Protein AF-A0A2E9MKR4-F1 (afdb_monomer_lite)

Radius of gyration: 16.64 Å; chains: 1; bounding box: 33×15×50 Å

Structure (mmCIF, N/CA/C/O backbone):
data_AF-A0A2E9MKR4-F1
#
_entry.id   AF-A0A2E9MKR4-F1
#
loop_
_atom_site.group_PDB
_atom_site.id
_atom_site.type_symbol
_atom_site.label_atom_id
_atom_site.label_alt_id
_atom_site.label_comp_id
_atom_site.label_asym_id
_atom_site.label_entity_id
_atom_site.label_seq_id
_atom_site.pdbx_PDB_ins_code
_atom_site.Cartn_x
_atom_site.Cartn_y
_atom_site.Cartn_z
_atom_site.occupancy
_atom_site.B_iso_or_equiv
_atom_site.auth_seq_id
_atom_site.auth_comp_id
_atom_site.auth_asym_id
_atom_site.auth_atom_id
_atom_site.pdbx_PDB_model_num
ATOM 1 N N . MET A 1 1 ? -15.841 -0.161 10.685 1.00 63.47 1 MET A N 1
ATOM 2 C CA . MET A 1 1 ? -14.753 -1.166 10.722 1.00 63.47 1 MET A CA 1
ATOM 3 C C . MET A 1 1 ? -14.654 -1.932 9.407 1.00 63.47 1 MET A C 1
ATOM 5 O O . MET A 1 1 ? -13.596 -1.873 8.801 1.00 63.47 1 MET A O 1
ATOM 9 N N . ILE A 1 2 ? -15.735 -2.566 8.924 1.00 73.62 2 ILE A N 1
ATOM 10 C CA . ILE A 1 2 ? -15.769 -3.185 7.579 1.00 73.62 2 ILE A CA 1
ATOM 11 C C . ILE A 1 2 ? -15.335 -2.183 6.496 1.00 73.62 2 ILE A C 1
ATOM 13 O O . ILE A 1 2 ? -14.515 -2.521 5.653 1.00 73.62 2 ILE A O 1
ATOM 17 N N . ASP A 1 3 ? -15.768 -0.923 6.591 1.00 83.50 3 ASP A N 1
ATOM 18 C CA . ASP A 1 3 ? -15.350 0.118 5.642 1.00 83.50 3 ASP A CA 1
ATOM 19 C C . ASP A 1 3 ? -13.849 0.440 5.707 1.00 83.50 3 ASP A C 1
ATOM 21 O O . ASP A 1 3 ? -13.216 0.6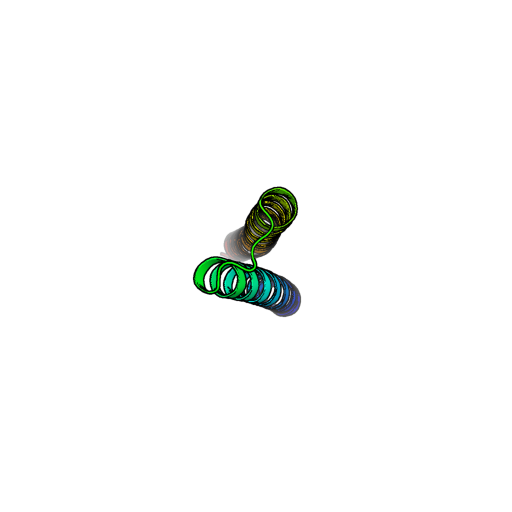11 4.672 1.00 83.50 3 ASP A O 1
ATOM 25 N N . ALA A 1 4 ? -13.251 0.465 6.903 1.00 83.94 4 ALA A N 1
ATOM 26 C CA . ALA A 1 4 ? -11.818 0.727 7.071 1.00 83.94 4 ALA A CA 1
ATOM 27 C C . ALA A 1 4 ? -10.963 -0.426 6.520 1.00 83.94 4 ALA A C 1
ATOM 29 O O . ALA A 1 4 ? -9.970 -0.184 5.837 1.00 83.94 4 ALA A O 1
ATOM 30 N N . LEU A 1 5 ? -11.391 -1.671 6.753 1.00 89.25 5 LEU A N 1
ATOM 31 C CA . LEU A 1 5 ? -10.785 -2.865 6.159 1.00 89.25 5 LEU A CA 1
ATOM 32 C C . LEU A 1 5 ? -10.920 -2.869 4.633 1.00 89.25 5 LEU A C 1
ATOM 34 O O . LEU A 1 5 ? -9.942 -3.143 3.947 1.00 89.25 5 LEU A O 1
ATOM 38 N N . ASN A 1 6 ? -12.087 -2.511 4.094 1.00 90.88 6 ASN A N 1
ATOM 39 C CA . ASN A 1 6 ? -12.305 -2.431 2.648 1.00 90.88 6 ASN A CA 1
ATOM 40 C C . ASN A 1 6 ? -11.430 -1.355 1.989 1.00 90.88 6 ASN A C 1
ATOM 42 O O . ASN A 1 6 ? -10.848 -1.597 0.930 1.00 90.88 6 ASN A O 1
ATOM 46 N N . ILE A 1 7 ? -11.297 -0.183 2.618 1.00 89.50 7 ILE A N 1
ATOM 47 C CA . ILE A 1 7 ? -10.413 0.891 2.144 1.00 89.50 7 ILE A CA 1
ATOM 48 C C . ILE A 1 7 ? -8.95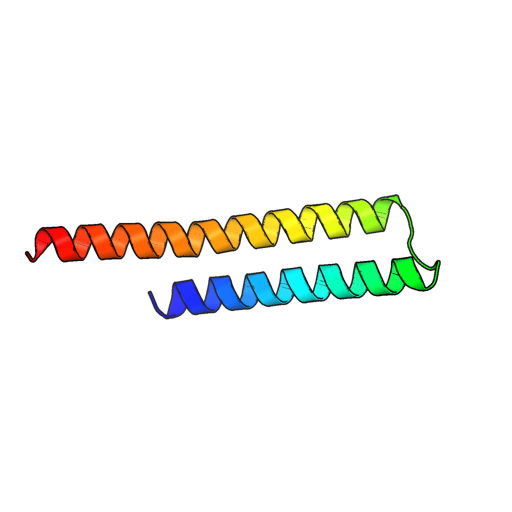7 0.419 2.163 1.00 89.50 7 ILE A C 1
ATOM 50 O O . ILE A 1 7 ? -8.270 0.525 1.147 1.00 89.50 7 ILE A O 1
ATOM 54 N N . ALA A 1 8 ? -8.507 -0.159 3.281 1.00 92.19 8 ALA A N 1
ATOM 55 C CA . ALA A 1 8 ? -7.144 -0.657 3.410 1.00 92.19 8 ALA A CA 1
ATOM 56 C C . ALA A 1 8 ? -6.834 -1.769 2.396 1.00 92.19 8 ALA A C 1
ATOM 58 O O . ALA A 1 8 ? -5.780 -1.751 1.766 1.00 92.19 8 ALA A O 1
ATOM 59 N N . ALA A 1 9 ? -7.768 -2.699 2.182 1.00 92.44 9 ALA A N 1
ATOM 60 C CA . ALA A 1 9 ? -7.636 -3.763 1.193 1.00 92.44 9 ALA A CA 1
ATOM 61 C C . ALA A 1 9 ? -7.546 -3.211 -0.239 1.00 92.44 9 ALA A C 1
ATOM 63 O O . ALA A 1 9 ? -6.679 -3.623 -1.005 1.00 92.44 9 ALA A O 1
ATOM 64 N N . THR A 1 10 ? -8.384 -2.229 -0.582 1.00 94.88 10 THR A N 1
ATOM 65 C CA . THR A 1 10 ? -8.356 -1.571 -1.902 1.00 94.88 10 THR A CA 1
ATOM 66 C C . THR A 1 10 ? -7.025 -0.850 -2.137 1.00 94.88 10 THR A C 1
ATOM 68 O O . THR A 1 10 ? -6.442 -0.923 -3.223 1.00 94.88 10 THR A O 1
ATOM 71 N N . GLY A 1 11 ? -6.512 -0.169 -1.110 1.00 93.25 11 GLY A N 1
ATOM 72 C CA . GLY A 1 11 ? -5.215 0.496 -1.165 1.00 93.25 11 GLY A CA 1
ATOM 73 C C . GLY A 1 11 ? -4.048 -0.488 -1.303 1.00 93.25 11 GLY A C 1
ATOM 74 O O . GLY A 1 11 ? -3.161 -0.265 -2.127 1.00 93.25 11 GLY A O 1
ATOM 75 N N . LEU A 1 12 ? -4.083 -1.612 -0.578 1.00 94.81 12 LEU A N 1
ATOM 76 C CA . LEU A 1 12 ? -3.096 -2.690 -0.703 1.00 94.81 12 LEU A CA 1
ATOM 77 C C . LEU A 1 12 ? -3.092 -3.300 -2.109 1.00 94.81 12 LEU A C 1
ATOM 79 O O . LEU A 1 12 ? -2.026 -3.436 -2.704 1.00 94.81 12 LEU A O 1
ATOM 83 N N . GLN A 1 13 ? -4.266 -3.582 -2.675 1.00 96.31 13 GLN A N 1
ATOM 84 C CA . GLN A 1 13 ? -4.387 -4.122 -4.032 1.00 96.31 13 GLN A CA 1
ATOM 85 C C . GLN A 1 13 ? -3.841 -3.152 -5.093 1.00 96.31 13 GLN A C 1
ATOM 87 O O . GLN A 1 13 ? -3.210 -3.557 -6.073 1.00 96.31 13 GLN A O 1
ATOM 92 N N . SER A 1 14 ? -4.040 -1.849 -4.886 1.00 95.44 14 SER A N 1
ATOM 93 C CA . SER A 1 14 ? -3.490 -0.810 -5.763 1.00 95.44 14 SER A CA 1
ATOM 94 C C . SER A 1 14 ? -1.959 -0.747 -5.682 1.00 95.44 14 SER A C 1
ATOM 96 O O . SER A 1 14 ? -1.289 -0.607 -6.708 1.00 95.44 14 SER A O 1
ATOM 98 N N . ALA A 1 15 ? -1.395 -0.883 -4.477 1.00 94.69 15 ALA A N 1
ATOM 99 C CA . ALA A 1 15 ? 0.049 -0.937 -4.259 1.00 94.69 15 ALA A CA 1
ATOM 100 C C . ALA A 1 15 ? 0.681 -2.190 -4.890 1.00 94.69 15 ALA A C 1
ATOM 102 O O . ALA A 1 15 ? 1.716 -2.091 -5.549 1.00 94.69 15 ALA A O 1
ATOM 103 N N . GLU A 1 16 ? 0.031 -3.347 -4.751 1.00 96.31 16 GLU A N 1
ATOM 104 C CA . GLU A 1 16 ? 0.439 -4.607 -5.381 1.00 96.31 16 GLU A CA 1
ATOM 105 C C . GLU A 1 16 ? 0.452 -4.489 -6.908 1.00 96.31 16 GLU A C 1
ATOM 107 O O . GLU A 1 16 ? 1.476 -4.742 -7.538 1.00 96.31 16 GLU A O 1
ATOM 112 N N . THR A 1 17 ? -0.629 -3.979 -7.504 1.00 97.25 17 THR A N 1
ATOM 113 C CA . THR A 1 17 ? -0.718 -3.773 -8.959 1.00 97.25 17 THR A CA 1
ATOM 114 C C . THR A 1 17 ? 0.422 -2.883 -9.477 1.00 97.25 17 THR A C 1
ATOM 116 O O . THR A 1 17 ? 1.014 -3.142 -10.530 1.00 97.25 17 THR A O 1
ATOM 119 N N . ARG A 1 18 ? 0.773 -1.821 -8.733 1.00 95.44 18 ARG A N 1
ATOM 120 C CA . ARG A 1 18 ? 1.890 -0.933 -9.092 1.00 95.44 18 ARG A CA 1
ATOM 121 C C . ARG A 1 18 ? 3.238 -1.651 -9.000 1.00 95.44 18 ARG A C 1
ATOM 123 O O . ARG A 1 18 ? 4.077 -1.487 -9.894 1.00 95.44 18 ARG A O 1
ATOM 130 N N . LEU A 1 19 ? 3.437 -2.462 -7.963 1.00 95.56 19 LEU A N 1
ATOM 131 C CA . LEU A 1 19 ? 4.638 -3.274 -7.783 1.00 95.56 19 LEU A CA 1
ATOM 132 C C . LEU A 1 19 ? 4.797 -4.290 -8.922 1.00 95.56 19 LEU A C 1
ATOM 134 O O . LEU A 1 19 ? 5.860 -4.345 -9.542 1.00 95.56 19 LEU A O 1
ATOM 138 N N . GLU A 1 20 ? 3.740 -5.028 -9.257 1.00 96.25 20 GLU A N 1
ATOM 139 C CA . GLU A 1 20 ? 3.730 -6.001 -10.354 1.00 96.25 20 GLU A CA 1
ATOM 140 C C . GLU A 1 20 ? 4.037 -5.348 -11.701 1.00 96.25 20 GLU A C 1
ATOM 142 O O . GLU A 1 20 ? 4.889 -5.826 -12.454 1.00 96.25 20 GLU A O 1
ATOM 147 N N . GLY A 1 21 ? 3.405 -4.208 -11.996 1.00 95.50 21 GLY A N 1
ATOM 148 C CA . GLY A 1 21 ? 3.683 -3.454 -13.215 1.00 95.50 21 GLY A CA 1
ATOM 149 C C . GLY A 1 21 ? 5.151 -3.029 -13.306 1.00 95.50 21 GLY A C 1
ATOM 150 O O . GLY A 1 21 ? 5.757 -3.088 -14.380 1.00 95.50 21 GLY A O 1
ATOM 151 N N . THR A 1 22 ? 5.743 -2.634 -12.180 1.00 93.94 22 THR A N 1
ATOM 152 C CA . THR A 1 22 ? 7.157 -2.243 -12.086 1.00 93.94 22 THR A CA 1
ATOM 153 C C . THR A 1 22 ? 8.090 -3.438 -12.280 1.00 93.94 22 THR A C 1
ATOM 155 O O . THR A 1 22 ? 9.048 -3.358 -13.055 1.00 93.94 22 THR A O 1
ATOM 158 N N . ALA A 1 23 ? 7.779 -4.574 -11.654 1.00 93.19 23 ALA A N 1
ATOM 159 C CA . ALA A 1 23 ? 8.509 -5.826 -11.829 1.00 93.19 23 ALA A CA 1
ATOM 160 C C . ALA A 1 23 ? 8.466 -6.301 -13.290 1.00 93.19 23 ALA A C 1
ATOM 162 O O . ALA A 1 23 ? 9.502 -6.638 -13.866 1.00 93.19 23 ALA A O 1
ATOM 163 N N . HIS A 1 24 ? 7.294 -6.229 -13.925 1.00 96.00 24 HIS A N 1
ATOM 164 C CA . HIS A 1 24 ? 7.121 -6.549 -15.336 1.00 96.00 24 HIS A CA 1
ATOM 165 C C . HIS A 1 24 ? 7.994 -5.649 -16.221 1.00 96.00 24 HIS A C 1
ATOM 167 O O . HIS A 1 24 ? 8.797 -6.150 -17.005 1.00 96.00 24 HIS A O 1
ATOM 173 N N . ARG A 1 25 ? 7.925 -4.317 -16.068 1.00 94.31 25 ARG A N 1
ATOM 174 C CA . ARG A 1 25 ? 8.776 -3.388 -16.844 1.00 94.31 25 ARG A CA 1
ATOM 175 C C . ARG A 1 25 ? 10.269 -3.677 -16.664 1.00 94.31 25 ARG A C 1
ATOM 177 O O . ARG A 1 25 ? 11.016 -3.612 -17.641 1.00 94.31 25 ARG A O 1
ATOM 184 N N . THR A 1 26 ? 10.679 -4.032 -15.448 1.00 93.06 26 THR A N 1
ATOM 185 C CA . THR A 1 26 ? 12.068 -4.375 -15.114 1.00 93.06 26 THR A CA 1
ATOM 186 C C . THR A 1 26 ? 12.518 -5.641 -15.837 1.00 93.06 26 THR A C 1
ATOM 188 O O . THR A 1 26 ? 13.561 -5.630 -16.487 1.00 93.06 26 THR A O 1
ATOM 191 N N . ALA A 1 27 ? 11.703 -6.698 -15.817 1.00 95.12 27 ALA A N 1
ATOM 192 C CA . ALA A 1 27 ? 12.008 -7.964 -16.484 1.00 95.12 27 ALA A CA 1
ATOM 193 C C . ALA A 1 27 ? 12.182 -7.822 -18.009 1.00 95.12 27 ALA A C 1
ATOM 195 O O . ALA A 1 27 ? 13.002 -8.517 -18.603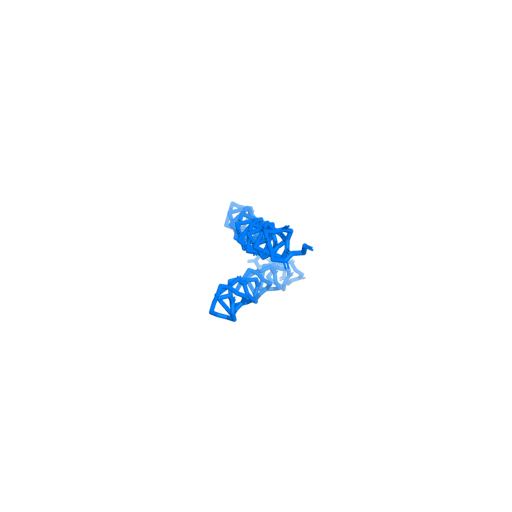 1.00 95.12 27 ALA A O 1
ATOM 196 N N . PHE A 1 28 ? 11.453 -6.897 -18.643 1.00 96.06 28 PHE A N 1
ATOM 197 C CA . PHE A 1 28 ? 11.540 -6.640 -20.088 1.00 96.06 28 PHE A CA 1
ATOM 198 C C . PHE A 1 28 ? 12.558 -5.555 -20.477 1.00 96.06 28 PHE A C 1
ATOM 200 O O . PHE A 1 28 ? 12.585 -5.147 -21.639 1.00 96.06 28 PHE A O 1
ATOM 207 N N . GLY A 1 29 ? 13.372 -5.059 -19.537 1.00 91.25 29 GLY A N 1
ATOM 208 C CA . GLY A 1 29 ? 14.372 -4.019 -19.812 1.00 91.25 29 GLY A CA 1
ATOM 209 C C . GLY A 1 29 ? 13.770 -2.667 -20.214 1.00 91.25 29 GLY A C 1
ATOM 210 O O . GLY A 1 29 ? 14.430 -1.867 -20.866 1.00 91.25 29 GLY A O 1
ATOM 211 N N . ARG A 1 30 ? 12.505 -2.415 -19.852 1.00 89.31 30 ARG A N 1
ATOM 212 C CA . ARG A 1 30 ? 11.764 -1.167 -20.128 1.00 89.31 30 ARG A CA 1
ATOM 213 C C . ARG A 1 30 ? 11.663 -0.265 -18.894 1.00 89.31 30 ARG A C 1
ATOM 215 O O . ARG A 1 30 ? 10.868 0.672 -18.876 1.00 89.31 30 ARG A O 1
ATOM 222 N N . ALA A 1 31 ? 12.390 -0.603 -17.834 1.00 90.12 31 ALA A N 1
ATOM 223 C CA . ALA A 1 31 ? 12.386 0.128 -16.579 1.00 90.12 31 ALA A CA 1
ATOM 224 C C . ALA A 1 31 ? 13.349 1.316 -16.641 1.00 90.12 31 ALA A C 1
ATOM 226 O O . ALA A 1 31 ? 14.543 1.147 -16.875 1.00 90.12 31 ALA A O 1
ATOM 227 N N . GLU A 1 32 ? 12.825 2.509 -16.367 1.00 94.25 32 GLU A N 1
ATOM 228 C CA . GLU A 1 32 ? 13.630 3.706 -16.133 1.00 94.25 32 GLU A CA 1
ATOM 229 C C . GLU A 1 32 ? 13.972 3.804 -14.637 1.00 94.25 32 GLU A C 1
ATOM 231 O O . GLU A 1 32 ? 13.036 3.822 -13.823 1.00 94.25 32 GLU A O 1
ATOM 236 N N . PRO A 1 33 ? 15.258 3.880 -14.231 1.00 90.56 33 PRO A N 1
ATOM 237 C CA . PRO A 1 33 ? 15.671 3.727 -12.832 1.00 90.56 33 PRO A CA 1
ATOM 238 C C . PRO A 1 33 ? 14.980 4.682 -11.852 1.00 90.56 33 PRO A C 1
ATOM 240 O O . PRO A 1 33 ? 14.563 4.268 -10.768 1.00 90.56 33 PRO A O 1
ATOM 243 N N . VAL A 1 34 ? 14.815 5.952 -12.239 1.00 95.38 34 VAL A N 1
ATOM 244 C CA . VAL A 1 34 ? 14.172 6.967 -11.388 1.00 95.38 34 VAL A CA 1
ATOM 245 C C . VAL A 1 34 ? 12.685 6.667 -11.220 1.00 95.38 34 VAL A C 1
ATOM 247 O O . VAL A 1 34 ? 12.209 6.587 -10.092 1.00 95.38 34 VAL A O 1
ATOM 250 N N . SER A 1 35 ? 11.962 6.440 -12.322 1.00 93.88 35 SER A N 1
ATOM 251 C CA . SER A 1 35 ? 10.525 6.124 -12.270 1.00 93.88 35 SER A CA 1
ATOM 252 C C . SER A 1 35 ? 10.245 4.841 -11.483 1.00 93.88 35 SER A C 1
ATOM 254 O O . SER A 1 35 ? 9.372 4.820 -10.626 1.00 93.88 35 SER A O 1
ATOM 256 N N . THR A 1 36 ? 11.075 3.816 -11.687 1.00 94.75 36 THR A N 1
ATOM 257 C CA . THR A 1 36 ? 11.005 2.528 -10.988 1.00 94.75 36 THR A CA 1
ATOM 258 C C . THR A 1 36 ? 11.196 2.721 -9.488 1.00 94.75 36 THR A C 1
ATOM 260 O O . THR A 1 36 ? 10.445 2.171 -8.690 1.00 94.75 36 THR A O 1
ATOM 263 N N . SER A 1 37 ? 12.172 3.541 -9.089 1.00 95.94 37 SER A N 1
ATOM 264 C CA . SER A 1 37 ? 12.424 3.830 -7.674 1.00 95.94 37 SER A CA 1
A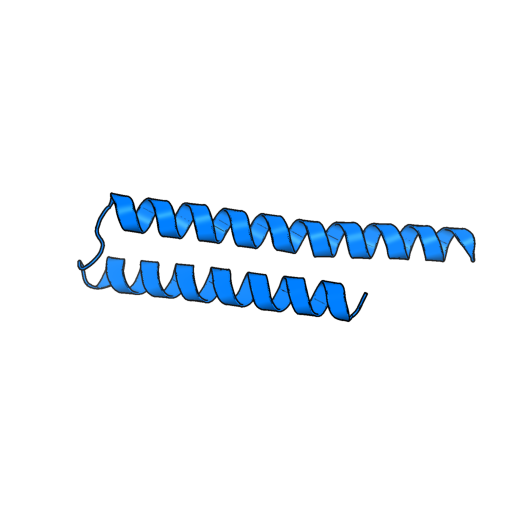TOM 265 C C . SER A 1 37 ? 11.251 4.563 -7.026 1.00 95.94 37 SER A C 1
ATOM 267 O O . SER A 1 37 ? 10.864 4.222 -5.911 1.00 95.94 37 SER A O 1
ATOM 269 N N . VAL A 1 38 ? 10.657 5.537 -7.724 1.00 96.38 38 VAL A N 1
ATOM 270 C CA . VAL A 1 38 ? 9.456 6.237 -7.247 1.00 96.38 38 VAL A CA 1
ATOM 271 C C . VAL A 1 38 ? 8.296 5.258 -7.099 1.00 96.38 38 VAL A C 1
ATOM 273 O O . VAL A 1 38 ? 7.704 5.199 -6.027 1.00 96.38 38 VAL A O 1
ATOM 276 N N . ASP A 1 39 ? 8.027 4.434 -8.113 1.00 95.88 39 ASP A N 1
ATOM 277 C CA . ASP A 1 39 ? 6.943 3.449 -8.076 1.00 95.88 39 ASP A CA 1
ATOM 278 C C . ASP A 1 39 ? 7.101 2.462 -6.911 1.00 95.88 39 ASP A C 1
ATOM 280 O O . ASP A 1 39 ? 6.122 2.147 -6.228 1.00 95.88 39 ASP A O 1
ATOM 284 N N . LEU A 1 40 ? 8.327 2.005 -6.638 1.00 96.12 40 LEU A N 1
ATOM 285 C CA . LEU A 1 40 ? 8.629 1.138 -5.499 1.00 96.12 40 LEU A CA 1
ATOM 286 C C . LEU A 1 40 ? 8.392 1.850 -4.165 1.00 96.12 40 LEU A C 1
ATOM 288 O O . LEU A 1 40 ? 7.693 1.312 -3.308 1.00 96.12 40 LEU A O 1
ATOM 292 N N . ILE A 1 41 ? 8.925 3.064 -3.994 1.00 97.31 41 ILE A N 1
ATOM 293 C CA . ILE A 1 41 ? 8.744 3.851 -2.766 1.00 97.31 41 ILE A CA 1
ATOM 294 C C . ILE A 1 41 ? 7.258 4.111 -2.522 1.00 97.31 41 ILE A C 1
ATOM 296 O O . ILE A 1 41 ? 6.778 3.890 -1.412 1.00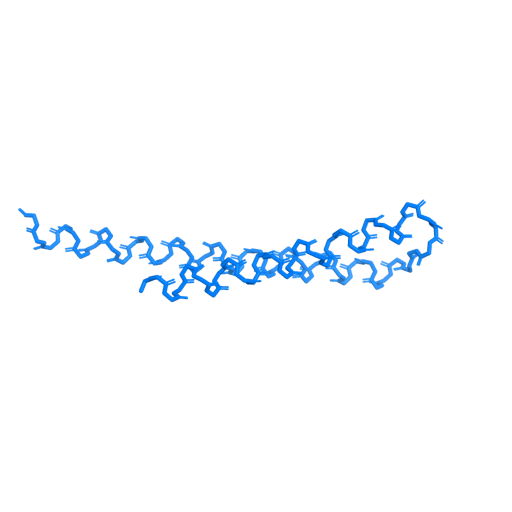 97.31 41 ILE A O 1
ATOM 300 N N . THR A 1 42 ? 6.515 4.537 -3.543 1.00 96.00 42 THR A N 1
ATOM 301 C CA . THR A 1 42 ? 5.078 4.791 -3.423 1.00 96.00 42 THR A CA 1
ATOM 302 C C . THR A 1 42 ? 4.325 3.513 -3.068 1.00 96.00 42 THR A C 1
ATOM 304 O O . THR A 1 42 ? 3.483 3.540 -2.180 1.00 96.00 42 THR A O 1
ATOM 307 N N . SER A 1 43 ? 4.658 2.373 -3.680 1.00 95.69 43 SER A N 1
ATOM 308 C CA . SER A 1 43 ? 4.009 1.091 -3.356 1.00 95.69 43 SER A CA 1
ATOM 309 C C . SER A 1 43 ? 4.272 0.653 -1.912 1.00 95.69 43 SER A C 1
ATOM 311 O O . SER A 1 43 ? 3.346 0.225 -1.229 1.00 95.69 43 SER A O 1
ATOM 313 N N . ILE A 1 44 ? 5.501 0.822 -1.413 1.00 96.56 44 ILE A N 1
ATOM 314 C CA . ILE A 1 44 ? 5.843 0.531 -0.012 1.00 96.56 44 ILE A CA 1
ATOM 315 C C . ILE A 1 44 ? 5.060 1.448 0.933 1.00 96.56 44 ILE A C 1
ATOM 317 O O . ILE A 1 44 ? 4.441 0.968 1.879 1.00 96.56 44 ILE A O 1
ATOM 321 N N . ARG A 1 45 ? 5.047 2.760 0.666 1.00 97.38 45 ARG A N 1
ATOM 322 C CA . ARG A 1 45 ? 4.346 3.734 1.515 1.00 97.38 45 ARG A CA 1
ATOM 323 C C . ARG A 1 45 ? 2.840 3.509 1.542 1.00 97.38 45 ARG A C 1
ATOM 325 O O . ARG A 1 45 ? 2.246 3.581 2.615 1.00 97.38 45 ARG A O 1
ATOM 332 N N . ASP A 1 46 ? 2.240 3.190 0.401 1.00 96.00 46 ASP A N 1
ATOM 333 C CA . ASP A 1 46 ? 0.816 2.866 0.319 1.00 96.00 46 ASP A CA 1
ATOM 334 C C . ASP A 1 46 ? 0.502 1.596 1.124 1.00 96.00 46 ASP A C 1
ATOM 336 O O . ASP A 1 46 ? -0.470 1.563 1.881 1.00 96.00 46 ASP A O 1
ATOM 340 N N . ALA A 1 47 ? 1.339 0.559 1.026 1.00 94.31 47 ALA A N 1
ATOM 341 C CA . ALA A 1 47 ? 1.156 -0.665 1.800 1.00 94.31 47 ALA A CA 1
ATOM 342 C C . ALA A 1 47 ? 1.289 -0.424 3.316 1.00 94.31 47 ALA A C 1
ATOM 344 O O . ALA A 1 47 ? 0.436 -0.868 4.086 1.00 94.31 47 ALA A O 1
ATOM 345 N N . GLU A 1 48 ? 2.307 0.328 3.747 1.00 96.19 48 GLU A N 1
ATOM 346 C CA . GLU A 1 48 ? 2.513 0.707 5.152 1.00 96.19 48 GLU A CA 1
ATOM 347 C C . GLU A 1 48 ? 1.328 1.503 5.714 1.00 96.19 48 GLU A C 1
ATOM 349 O O . GLU A 1 48 ? 0.844 1.213 6.811 1.00 96.19 48 GLU A O 1
ATOM 354 N N . ALA A 1 49 ? 0.835 2.491 4.961 1.00 95.44 49 ALA A N 1
ATOM 355 C CA . ALA A 1 49 ? -0.289 3.320 5.378 1.00 95.44 49 ALA A CA 1
ATOM 356 C C . ALA A 1 49 ? -1.555 2.481 5.603 1.00 95.44 49 ALA A C 1
ATOM 358 O O . ALA A 1 49 ? -2.201 2.598 6.646 1.00 95.44 49 ALA A O 1
ATOM 359 N N . ASN A 1 50 ? -1.873 1.583 4.669 1.00 94.56 50 ASN A N 1
ATOM 360 C CA . ASN A 1 50 ? -3.047 0.721 4.778 1.00 94.56 50 ASN A CA 1
ATOM 361 C C . ASN A 1 50 ? -2.902 -0.326 5.894 1.00 94.56 50 ASN A C 1
ATOM 363 O O . ASN A 1 50 ? -3.857 -0.567 6.633 1.00 94.56 50 ASN A O 1
ATOM 367 N N . ALA A 1 51 ? -1.707 -0.890 6.096 1.00 93.31 51 ALA A N 1
ATOM 368 C CA . ALA A 1 51 ? -1.436 -1.782 7.224 1.00 93.31 51 ALA A CA 1
ATOM 369 C C . ALA A 1 51 ? -1.632 -1.083 8.582 1.00 93.31 51 ALA A C 1
ATOM 371 O O . ALA A 1 51 ? -2.155 -1.686 9.521 1.00 93.31 51 ALA A O 1
ATOM 372 N N . ASN A 1 52 ? -1.261 0.196 8.690 1.00 94.69 52 ASN A N 1
ATOM 373 C CA . ASN A 1 52 ? -1.498 0.980 9.901 1.00 94.69 52 ASN A CA 1
ATOM 374 C C . ASN A 1 52 ? -2.992 1.213 10.153 1.00 94.69 52 ASN A C 1
ATOM 376 O O . ASN A 1 52 ? -3.428 1.077 11.292 1.00 94.69 52 ASN A O 1
ATOM 380 N N . VAL A 1 53 ? -3.788 1.482 9.111 1.00 93.19 53 VAL A N 1
ATOM 381 C CA . VAL A 1 53 ? -5.254 1.599 9.236 1.00 93.19 53 VAL A CA 1
ATOM 382 C C . VAL A 1 53 ? -5.867 0.311 9.783 1.00 93.19 53 VAL A C 1
ATOM 384 O O . VAL A 1 53 ? -6.712 0.376 10.678 1.00 93.19 53 VAL A O 1
ATOM 387 N N . VAL A 1 54 ? -5.435 -0.853 9.284 1.00 92.75 54 VAL A N 1
ATOM 388 C CA . VAL A 1 54 ? -5.907 -2.155 9.782 1.00 92.75 54 VAL A CA 1
ATOM 389 C C . VAL A 1 54 ? -5.541 -2.331 11.252 1.00 92.75 54 VAL A C 1
ATOM 391 O O . VAL A 1 54 ? -6.425 -2.621 12.052 1.00 92.75 54 VAL A O 1
ATOM 394 N N . ARG A 1 55 ? -4.276 -2.086 11.623 1.00 92.88 55 ARG A N 1
ATOM 395 C CA . ARG A 1 55 ? -3.812 -2.225 13.011 1.00 92.88 55 ARG A CA 1
ATOM 396 C C . ARG A 1 55 ? -4.580 -1.317 13.966 1.00 92.88 55 ARG A C 1
ATOM 398 O O . ARG A 1 55 ? -5.116 -1.791 14.952 1.00 92.88 55 ARG A O 1
ATOM 405 N N . THR A 1 56 ? -4.717 -0.034 13.639 1.00 93.31 56 THR A N 1
ATOM 406 C CA . THR A 1 56 ? -5.462 0.904 14.488 1.00 93.31 56 THR A CA 1
ATOM 407 C C . THR A 1 56 ? -6.946 0.551 14.566 1.00 93.31 56 THR A C 1
ATOM 409 O O . THR A 1 56 ? -7.568 0.738 15.607 1.00 93.31 56 THR A O 1
ATOM 412 N N . SER A 1 57 ? -7.531 0.029 13.485 1.00 91.44 57 SER A N 1
ATOM 413 C CA . SER A 1 57 ? -8.914 -0.458 13.519 1.00 91.44 57 SER A CA 1
ATOM 414 C C . SER A 1 57 ? -9.073 -1.634 14.481 1.00 91.44 57 SER A C 1
ATOM 416 O O . SER A 1 57 ? -10.059 -1.669 15.211 1.00 91.44 57 SER A O 1
ATOM 418 N N . ASP A 1 58 ? -8.108 -2.552 14.499 1.00 92.44 58 ASP A N 1
ATOM 419 C CA . ASP A 1 58 ? -8.067 -3.687 15.424 1.00 92.44 58 ASP A CA 1
ATOM 420 C C . ASP A 1 58 ? -7.867 -3.229 16.879 1.00 92.44 58 ASP A C 1
ATOM 422 O O . ASP A 1 58 ? -8.666 -3.581 17.745 1.00 92.44 58 ASP A O 1
ATOM 426 N N . ASP A 1 59 ? -6.908 -2.331 17.135 1.00 94.62 59 ASP A N 1
ATOM 427 C CA . ASP A 1 59 ? -6.650 -1.759 18.466 1.00 94.62 59 ASP A CA 1
ATOM 428 C C . ASP A 1 59 ? -7.904 -1.078 19.055 1.00 94.62 59 ASP A C 1
ATOM 430 O O . ASP A 1 59 ? -8.231 -1.238 20.236 1.00 94.62 59 ASP A O 1
ATOM 434 N N . MET A 1 60 ? -8.650 -0.330 18.229 1.00 93.00 60 MET A N 1
ATOM 435 C CA . MET A 1 60 ? -9.910 0.300 18.644 1.00 93.00 60 MET A CA 1
ATOM 436 C C . MET A 1 60 ? -10.976 -0.735 19.010 1.00 93.00 60 MET A C 1
ATOM 438 O O . MET A 1 60 ? -11.731 -0.530 19.959 1.00 93.00 60 MET A O 1
ATOM 442 N N . VAL A 1 61 ? -11.054 -1.840 18.269 1.00 91.94 61 VAL A N 1
ATOM 443 C CA . VAL A 1 61 ? -12.011 -2.918 18.544 1.00 91.94 61 VAL A CA 1
ATOM 444 C C . VAL A 1 61 ? -11.635 -3.645 19.825 1.00 91.94 61 VAL A C 1
ATOM 446 O O . VAL A 1 61 ? -12.513 -3.855 20.654 1.00 91.94 61 VAL A O 1
ATOM 449 N N . GLY A 1 62 ? -10.352 -3.954 20.027 1.00 93.56 62 GLY A N 1
ATOM 450 C CA . GLY A 1 62 ? -9.850 -4.528 21.276 1.00 93.56 62 GLY A CA 1
ATOM 451 C C . GLY A 1 62 ? -10.202 -3.654 22.479 1.00 93.56 62 GLY A C 1
ATOM 452 O O . GLY A 1 62 ? -10.812 -4.131 23.428 1.00 93.56 62 GLY A O 1
ATOM 453 N N . THR A 1 63 ? -9.959 -2.345 22.375 1.00 95.44 63 T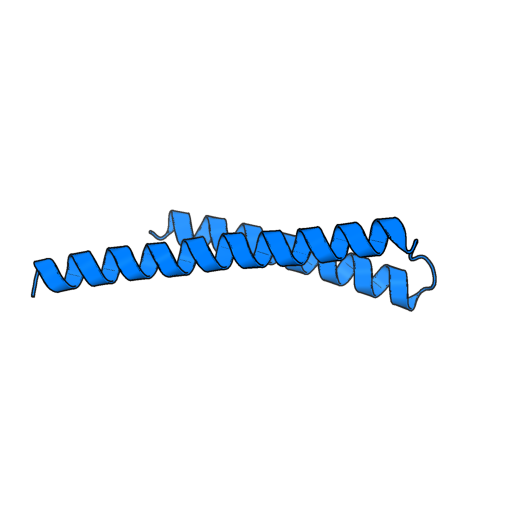HR A N 1
ATOM 454 C CA . THR A 1 63 ? -10.311 -1.384 23.435 1.00 95.44 63 THR A CA 1
ATOM 455 C C . THR A 1 63 ? -11.816 -1.370 23.736 1.00 95.44 63 THR A C 1
ATOM 457 O O . THR A 1 63 ? -12.221 -1.250 24.891 1.00 95.44 63 THR A O 1
ATOM 460 N N . LEU A 1 64 ? -12.669 -1.486 22.712 1.00 93.50 64 LEU A N 1
ATOM 461 C CA . LEU A 1 64 ? -14.119 -1.574 22.906 1.00 93.50 64 LEU A CA 1
ATOM 462 C C . LEU A 1 64 ? -14.530 -2.894 23.565 1.00 93.50 64 LEU A C 1
ATOM 464 O O . LEU A 1 64 ? -15.396 -2.880 24.433 1.00 93.50 64 LEU A O 1
ATOM 468 N N . LEU A 1 65 ? -13.927 -4.018 23.171 1.00 94.31 65 LEU A N 1
ATOM 469 C CA . LEU A 1 65 ? -14.196 -5.322 23.782 1.00 94.31 65 LEU A CA 1
ATOM 470 C C . LEU A 1 65 ? -13.796 -5.338 25.260 1.00 94.31 65 LEU A C 1
ATOM 472 O O . LEU A 1 65 ? -14.584 -5.800 26.079 1.00 94.31 65 LEU A O 1
ATOM 476 N N . ASP A 1 66 ? -12.641 -4.765 25.600 1.00 95.81 66 ASP A N 1
ATOM 477 C CA . ASP A 1 66 ? -12.165 -4.652 26.982 1.00 95.81 66 ASP A CA 1
ATOM 478 C C . ASP A 1 66 ? -13.100 -3.808 27.865 1.00 95.81 66 ASP A C 1
ATOM 480 O O . ASP A 1 66 ? -13.219 -4.066 29.058 1.00 95.81 66 ASP A O 1
ATOM 484 N N . LEU A 1 67 ? -13.792 -2.810 27.301 1.00 94.31 67 LEU A N 1
ATOM 485 C CA . LEU A 1 67 ? -14.769 -1.993 28.033 1.00 94.31 67 LEU A CA 1
ATOM 486 C C . LEU A 1 67 ? -16.061 -2.764 28.365 1.00 94.31 67 LEU A C 1
ATOM 488 O O . LEU A 1 67 ? -16.745 -2.436 29.335 1.00 94.31 67 LEU A O 1
ATOM 492 N N . PHE A 1 68 ? -16.434 -3.735 27.529 1.00 90.19 68 PHE A N 1
ATOM 493 C CA . PHE A 1 68 ? -17.665 -4.517 27.682 1.00 90.19 68 PHE A CA 1
ATOM 494 C C . PHE A 1 68 ? -17.458 -5.873 28.377 1.00 90.19 68 PHE A C 1
ATOM 496 O O . PHE A 1 68 ? -18.446 -6.579 28.595 1.00 90.19 68 PHE A O 1
ATOM 503 N N . ALA A 1 69 ? -16.214 -6.235 28.699 1.00 76.94 69 ALA A N 1
ATOM 504 C CA . ALA A 1 69 ? -15.845 -7.427 29.465 1.00 76.94 69 ALA A CA 1
ATOM 505 C C . ALA A 1 69 ? -15.924 -7.177 30.982 1.00 76.94 69 ALA A C 1
ATOM 507 O O . ALA A 1 69 ? -16.318 -8.127 31.699 1.00 76.94 69 ALA A O 1
#

pLDDT: mean 92.86, std 5.42, range [63.47, 97.38]

Secondary structure (DSSP, 8-state):
-HHHHHHHHHHHHHHHHHHHHHHHHHHTT---HHHHHHHHHHHHHHHHHHHHHHHHHHHHHHHHHHHH-

Sequence (69 aa):
MIDALNIAATGLQSAETRLEGTAHRTAFGRAEPVSTSVDLITSIRDAEANANVVRTSDDMVGTLLDLFA

Foldseek 3Di:
DVVLLVVLVVLLVVLVVLLVVLVVCVVVVNHDVVVSVVSNVSSVVSNVVSVVSVVVVVVVVVVVVVVVD